Protein AF-A0A5T3V8Z4-F1 (afdb_monomer_lite)

Foldseek 3Di:
DKKWFFPDWDQDDVQQWIWTWTQIPVGIDIDIWTCDPVPPGTDVDDDRIDDPDDPPPPD

Radius of gyration: 12.99 Å; chains: 1; bounding box: 34×24×35 Å

Secondary structure (DSSP, 8-state):
--EEEEEEEEEEGGGTEEEEEEEETTEEEEEEEE--SSSSSS-SS--SEEE--------

Organism: Salmonella enterica (NCBI:txid28901)

InterPro domains:
  IPR025611 YobH-like protein [PF13996] (1-51)

pLDDT: mean 73.76, std 12.07, range [44.62, 90.25]

Sequence (59 aa):
SGYGILVGSKVNAAGLGLQCHYLTARGTSTAQYLHTNSGIIGFSDCPIFRKIATVVDNG

Structure (mmCIF, N/CA/C/O backbone):
data_AF-A0A5T3V8Z4-F1
#
_entry.id   AF-A0A5T3V8Z4-F1
#
loop_
_atom_site.group_PDB
_atom_site.id
_atom_site.type_symbol
_atom_site.label_atom_id
_atom_site.label_alt_id
_atom_site.label_comp_id
_atom_site.label_asym_id
_atom_site.label_entity_id
_atom_site.label_seq_id
_atom_site.pdbx_PDB_ins_code
_atom_site.Cartn_x
_atom_site.Cartn_y
_atom_site.Cartn_z
_atom_site.occupancy
_atom_site.B_iso_or_equiv
_atom_site.auth_seq_id
_atom_site.auth_comp_id
_atom_site.auth_asym_id
_atom_site.auth_atom_id
_atom_site.pdbx_PDB_model_num
ATOM 1 N N . SER A 1 1 ? -8.403 5.677 13.711 1.00 56.03 1 SER A N 1
ATOM 2 C CA . SER A 1 1 ? -7.377 5.531 12.653 1.00 56.03 1 SER A CA 1
ATOM 3 C C . SER A 1 1 ? -7.566 4.217 11.927 1.00 56.03 1 SER A C 1
ATOM 5 O O . SER A 1 1 ? -7.594 3.192 12.589 1.00 56.03 1 SER A O 1
ATOM 7 N N . GLY A 1 2 ? -7.725 4.236 10.602 1.00 72.38 2 GLY A N 1
ATOM 8 C CA . GLY A 1 2 ? -7.775 3.023 9.781 1.00 72.38 2 GLY A CA 1
ATOM 9 C C . GLY A 1 2 ? -6.425 2.760 9.115 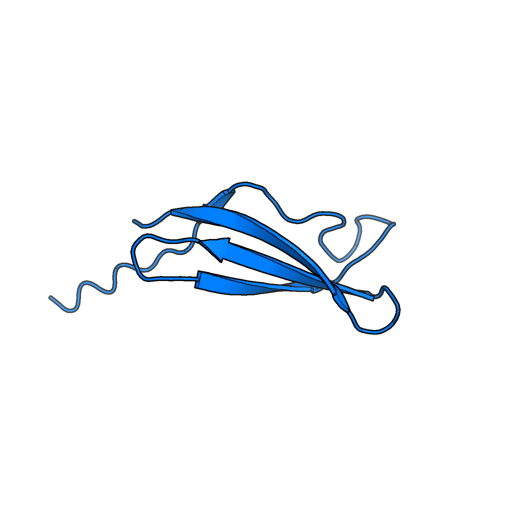1.00 72.38 2 GLY A C 1
ATOM 10 O O . GLY A 1 2 ? -5.837 3.671 8.525 1.00 72.38 2 GLY A O 1
ATOM 11 N N . TYR A 1 3 ? -5.939 1.527 9.215 1.00 74.50 3 TYR A N 1
ATOM 12 C CA . TYR A 1 3 ? -4.840 1.035 8.389 1.00 74.50 3 TYR A CA 1
ATOM 13 C C . TYR A 1 3 ? -5.422 0.315 7.178 1.00 74.50 3 TYR A C 1
ATOM 15 O O . TYR A 1 3 ? -6.470 -0.326 7.273 1.00 74.50 3 TYR A O 1
ATOM 23 N N . GLY A 1 4 ? -4.761 0.466 6.037 1.00 84.38 4 GLY A N 1
ATOM 24 C CA . GLY A 1 4 ? -5.041 -0.321 4.851 1.00 84.38 4 GLY A CA 1
ATOM 25 C C . GLY A 1 4 ? -3.952 -1.352 4.638 1.00 84.38 4 GLY A C 1
ATOM 26 O O . GLY A 1 4 ? -2.768 -1.047 4.804 1.00 84.38 4 GLY A O 1
ATOM 27 N N . ILE A 1 5 ? -4.366 -2.556 4.269 1.00 87.69 5 ILE A N 1
ATOM 28 C CA . ILE A 1 5 ? -3.478 -3.683 3.988 1.00 87.69 5 ILE A CA 1
ATOM 29 C C . ILE A 1 5 ? -3.396 -3.846 2.480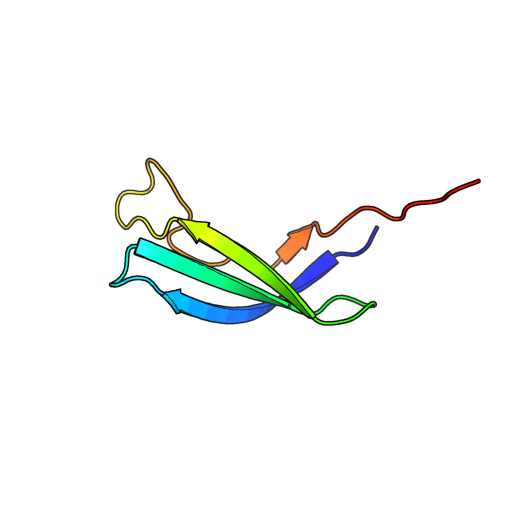 1.00 87.69 5 ILE A C 1
ATOM 31 O O . ILE A 1 5 ? -4.423 -3.812 1.804 1.00 87.69 5 ILE A O 1
ATOM 35 N N . LEU A 1 6 ? -2.191 -3.990 1.944 1.00 88.06 6 LEU A N 1
ATOM 36 C CA . LEU A 1 6 ? -1.983 -4.224 0.524 1.00 88.06 6 LEU A CA 1
ATOM 37 C C . LEU A 1 6 ? -2.669 -5.531 0.109 1.00 88.06 6 LEU A C 1
ATOM 39 O O . LEU A 1 6 ? -2.355 -6.596 0.632 1.00 88.06 6 LEU A O 1
ATOM 43 N N . VAL A 1 7 ? -3.590 -5.438 -0.845 1.00 90.25 7 VAL A N 1
ATOM 44 C CA . VAL A 1 7 ? -4.293 -6.587 -1.442 1.00 90.25 7 VAL A CA 1
ATOM 45 C C . VAL A 1 7 ? -3.960 -6.777 -2.916 1.00 90.25 7 VAL A C 1
ATOM 47 O O . VAL A 1 7 ? -4.325 -7.785 -3.509 1.00 90.25 7 VAL A O 1
ATOM 50 N N . GLY A 1 8 ? -3.253 -5.824 -3.518 1.00 86.75 8 GLY A N 1
ATOM 51 C CA . GLY A 1 8 ? -2.766 -5.962 -4.879 1.00 86.75 8 GLY A CA 1
ATOM 52 C C . GLY A 1 8 ? -1.898 -4.790 -5.290 1.00 86.75 8 GLY A C 1
ATOM 53 O O . GLY A 1 8 ? -2.029 -3.681 -4.778 1.00 86.75 8 GLY A O 1
ATOM 54 N N . SER A 1 9 ? -1.018 -5.030 -6.244 1.00 85.38 9 SER A N 1
ATOM 55 C CA . SER A 1 9 ? -0.205 -4.005 -6.876 1.00 85.38 9 SER A CA 1
ATOM 56 C C . SER A 1 9 ? -0.200 -4.240 -8.377 1.00 85.38 9 SER A C 1
ATOM 58 O O . SER A 1 9 ? -0.257 -5.377 -8.844 1.00 85.38 9 SER A O 1
ATOM 60 N N . LYS A 1 10 ? -0.170 -3.159 -9.148 1.00 86.44 10 LYS A N 1
ATOM 61 C CA . LYS A 1 10 ? 0.010 -3.227 -10.594 1.00 86.44 10 LYS A CA 1
ATOM 62 C C . LYS A 1 10 ? 0.923 -2.110 -11.055 1.00 86.44 10 LYS A C 1
ATOM 64 O O . LYS A 1 10 ? 0.781 -0.963 -10.633 1.00 86.44 10 LYS A O 1
ATOM 69 N N . VAL A 1 11 ? 1.843 -2.443 -11.942 1.00 83.56 11 VAL A N 1
ATOM 70 C CA . VAL A 1 11 ? 2.688 -1.456 -12.604 1.00 83.56 11 VAL A CA 1
ATOM 71 C C . VAL A 1 11 ? 1.941 -0.962 -13.847 1.00 83.56 11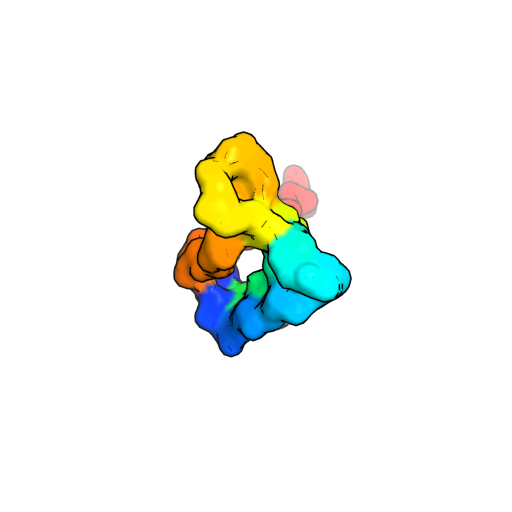 VAL A C 1
ATOM 73 O O . VAL A 1 11 ? 1.445 -1.757 -14.638 1.00 83.56 11 VAL A O 1
ATOM 76 N N . ASN A 1 12 ? 1.812 0.353 -13.993 1.00 71.75 12 ASN A N 1
ATOM 77 C CA . ASN A 1 12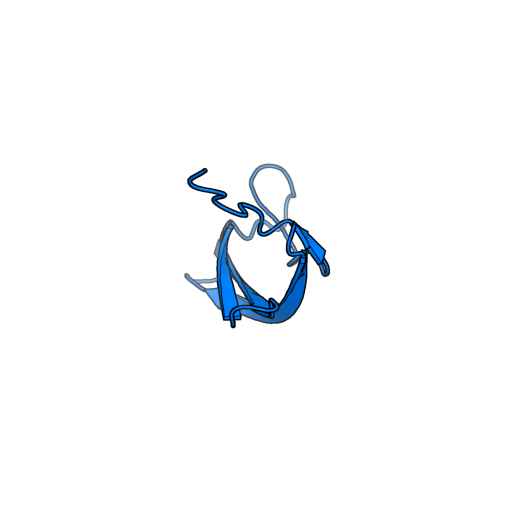 ? 1.137 1.037 -15.093 1.00 71.75 12 ASN A CA 1
ATOM 78 C C . ASN A 1 12 ? 2.109 1.981 -15.819 1.00 71.75 12 ASN A C 1
ATOM 80 O O . ASN A 1 12 ? 3.236 2.192 -15.375 1.00 71.75 12 ASN A O 1
ATOM 84 N N . ALA A 1 13 ? 1.652 2.581 -16.924 1.00 60.62 13 ALA A N 1
ATOM 85 C CA . ALA A 1 13 ? 2.389 3.594 -17.691 1.00 60.62 13 ALA A CA 1
ATOM 86 C C . ALA A 1 13 ? 3.814 3.145 -18.074 1.00 60.62 13 ALA A C 1
ATOM 88 O O . ALA A 1 13 ? 4.801 3.767 -17.690 1.00 60.62 13 ALA A O 1
ATOM 89 N N . ALA A 1 14 ? 3.908 2.025 -18.801 1.00 65.75 14 ALA A N 1
ATOM 90 C CA . ALA A 1 14 ? 5.157 1.505 -19.369 1.00 65.75 14 ALA A CA 1
ATOM 91 C C . ALA A 1 14 ? 6.279 1.196 -18.353 1.00 65.75 14 ALA A C 1
ATOM 93 O O . ALA A 1 14 ? 7.448 1.159 -18.723 1.00 65.75 14 ALA A O 1
ATOM 94 N N . GLY A 1 15 ? 5.934 0.959 -17.083 1.00 68.38 15 GLY A N 1
ATOM 95 C CA . GLY A 1 15 ? 6.916 0.657 -16.041 1.00 68.38 15 GLY A CA 1
ATOM 96 C C . GLY A 1 15 ? 7.253 1.830 -15.126 1.00 68.38 15 GLY A C 1
ATOM 97 O O . GLY A 1 15 ? 8.053 1.646 -14.224 1.00 68.38 15 GLY A O 1
ATOM 98 N N . LEU A 1 16 ? 6.662 3.015 -15.314 1.00 73.62 16 LEU A N 1
ATOM 99 C CA . LEU A 1 16 ? 6.923 4.184 -14.460 1.00 73.62 16 LEU A CA 1
ATOM 100 C C . LEU A 1 16 ? 5.857 4.439 -13.391 1.00 73.62 16 LEU A C 1
ATOM 102 O O . LEU A 1 16 ? 6.114 5.171 -12.443 1.00 73.62 16 LEU A O 1
ATOM 106 N N . GLY A 1 17 ? 4.654 3.882 -13.510 1.00 79.69 17 GLY A N 1
ATOM 107 C CA . GLY A 1 17 ? 3.598 4.043 -12.508 1.00 79.69 17 GLY A CA 1
ATOM 108 C C . GLY A 1 17 ? 3.445 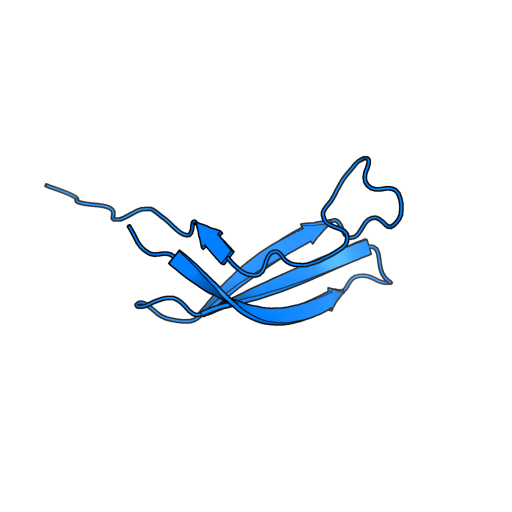2.784 -11.665 1.00 79.69 17 GLY A C 1
ATOM 109 O O . GLY A 1 17 ? 3.366 1.696 -12.211 1.00 79.69 17 GLY A O 1
ATOM 110 N N . LEU A 1 18 ? 3.325 2.904 -10.348 1.00 85.69 18 LEU A N 1
ATOM 111 C CA . LEU A 1 18 ? 2.994 1.803 -9.444 1.00 85.69 18 LEU A CA 1
ATOM 112 C C . LEU A 1 18 ? 1.649 2.097 -8.780 1.00 85.69 18 LEU A C 1
ATOM 114 O O . LEU A 1 18 ? 1.514 3.052 -8.022 1.00 85.69 18 LEU A O 1
ATOM 118 N N . GLN A 1 19 ? 0.631 1.293 -9.060 1.00 86.12 19 GLN A N 1
ATOM 119 C CA . GLN A 1 19 ? -0.683 1.423 -8.438 1.00 86.12 19 GLN A CA 1
ATOM 120 C C . GLN A 1 19 ? -0.870 0.330 -7.389 1.00 86.12 19 GLN A C 1
ATOM 122 O O . GLN A 1 19 ? -0.864 -0.856 -7.700 1.00 86.12 19 GLN A O 1
ATOM 127 N N . CYS A 1 20 ? -1.033 0.745 -6.140 1.00 87.75 20 CYS A N 1
ATOM 128 C CA . CYS A 1 20 ? -1.158 -0.118 -4.975 1.00 87.75 20 CYS A CA 1
ATOM 129 C C . CYS A 1 20 ? -2.600 -0.086 -4.466 1.00 87.75 20 CYS A C 1
ATOM 131 O O . CYS A 1 20 ? -3.141 0.979 -4.164 1.00 87.75 20 CYS A O 1
ATOM 133 N N . HIS A 1 21 ? -3.219 -1.250 -4.356 1.00 88.25 21 HIS A N 1
ATOM 134 C CA . HIS A 1 21 ? -4.575 -1.444 -3.867 1.00 88.25 21 HIS A CA 1
ATOM 135 C C . HIS A 1 21 ? -4.528 -1.878 -2.405 1.00 88.25 21 HIS A C 1
ATOM 137 O O . HIS A 1 21 ? -3.951 -2.910 -2.071 1.00 88.25 21 HIS A O 1
ATOM 143 N N . TYR A 1 22 ? -5.166 -1.105 -1.538 1.00 87.94 22 TYR A N 1
ATOM 144 C CA . TYR A 1 22 ? -5.224 -1.337 -0.104 1.00 87.94 22 TYR A CA 1
ATOM 145 C C . TYR A 1 22 ? -6.647 -1.638 0.334 1.00 87.94 22 TYR A C 1
ATOM 147 O O . TYR A 1 22 ? -7.556 -0.878 0.024 1.00 87.94 22 TYR A O 1
ATOM 155 N N . LEU A 1 23 ? -6.854 -2.690 1.111 1.00 86.06 23 LEU A N 1
ATOM 156 C CA . LEU A 1 23 ? -8.131 -2.965 1.753 1.00 86.06 23 LEU A CA 1
ATOM 157 C C . LEU A 1 23 ? -8.164 -2.305 3.131 1.00 86.06 23 LEU A C 1
ATOM 159 O O . LEU A 1 23 ? -7.280 -2.525 3.957 1.00 86.06 23 LEU A O 1
ATOM 163 N N . THR A 1 24 ? -9.182 -1.486 3.367 1.00 83.25 24 THR A N 1
ATOM 164 C CA . THR A 1 24 ? -9.463 -0.837 4.653 1.00 83.25 24 THR A CA 1
ATOM 165 C C . THR A 1 24 ? -10.817 -1.285 5.183 1.00 83.25 24 THR A C 1
ATOM 167 O O . THR A 1 24 ? -11.642 -1.808 4.437 1.00 83.25 24 THR A O 1
ATOM 170 N N . ALA A 1 25 ? -11.103 -0.971 6.448 1.00 80.25 25 ALA A N 1
ATOM 171 C CA . ALA A 1 25 ? -12.413 -1.209 7.057 1.00 80.25 25 ALA A CA 1
ATOM 172 C C . ALA A 1 25 ? -13.594 -0.526 6.328 1.00 80.25 25 ALA A C 1
ATOM 174 O O . ALA A 1 25 ? -14.735 -0.921 6.530 1.00 80.25 25 ALA A O 1
ATOM 175 N N . ARG A 1 26 ? -13.344 0.496 5.494 1.00 78.31 26 ARG A N 1
ATOM 176 C CA . ARG A 1 26 ? -14.376 1.207 4.712 1.00 78.31 26 ARG A CA 1
ATOM 177 C C . ARG A 1 26 ? -14.442 0.775 3.243 1.00 78.31 26 ARG A C 1
ATOM 179 O O . ARG A 1 26 ? -15.264 1.298 2.501 1.00 78.31 26 ARG A O 1
ATOM 186 N N . GLY A 1 27 ? -13.576 -0.142 2.816 1.00 82.00 27 GLY A N 1
ATOM 187 C CA . GLY A 1 27 ? -13.463 -0.576 1.425 1.00 82.00 27 GLY A CA 1
ATOM 188 C C . GLY A 1 27 ? -12.041 -0.477 0.882 1.00 82.00 27 GLY A C 1
ATOM 189 O O . GLY A 1 27 ? -11.072 -0.284 1.624 1.00 82.00 27 GLY A O 1
ATOM 190 N N . THR A 1 28 ? -11.9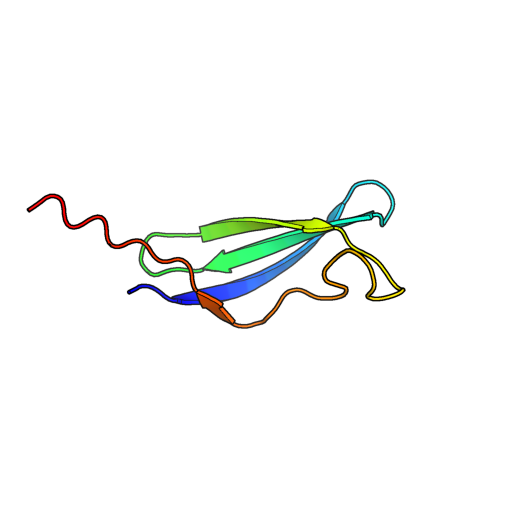04 -0.633 -0.430 1.00 83.69 28 THR A N 1
ATOM 191 C CA . THR A 1 28 ? -10.611 -0.628 -1.122 1.00 83.69 28 THR A CA 1
ATOM 192 C C . THR A 1 28 ? -10.170 0.792 -1.478 1.00 83.69 28 THR A C 1
ATOM 194 O O . THR A 1 28 ? -10.909 1.530 -2.122 1.00 83.69 28 THR A O 1
ATOM 197 N N . SER A 1 29 ? -8.949 1.165 -1.109 1.00 82.88 29 SER A N 1
ATOM 198 C CA . SER A 1 29 ? -8.297 2.428 -1.447 1.00 82.88 29 SER A CA 1
ATOM 199 C C . SER A 1 29 ? -7.152 2.182 -2.423 1.00 82.88 29 SER A C 1
ATOM 201 O O . SER A 1 29 ? -6.301 1.327 -2.191 1.00 82.88 29 SER A O 1
ATOM 203 N N . THR A 1 30 ? -7.113 2.930 -3.520 1.00 83.69 30 THR A N 1
ATOM 204 C CA . THR A 1 30 ? -6.053 2.820 -4.526 1.00 83.69 30 THR A CA 1
ATOM 205 C C . THR A 1 30 ? -5.092 3.987 -4.423 1.00 83.69 30 THR A C 1
ATOM 207 O O . THR A 1 30 ? -5.497 5.148 -4.458 1.00 83.69 30 THR A O 1
ATOM 210 N N . ALA A 1 31 ? -3.810 3.679 -4.351 1.00 81.94 31 ALA A N 1
ATOM 211 C CA . ALA A 1 31 ? -2.727 4.635 -4.318 1.00 81.94 31 ALA A CA 1
ATOM 212 C C . ALA A 1 31 ? -1.919 4.568 -5.606 1.00 81.94 31 ALA A C 1
ATOM 214 O O . ALA A 1 31 ? -1.563 3.480 -6.044 1.00 81.94 31 ALA A O 1
ATOM 215 N N . GLN A 1 32 ? -1.597 5.721 -6.184 1.00 79.44 32 GLN A N 1
ATOM 216 C CA . GLN A 1 32 ? -0.699 5.813 -7.330 1.00 79.44 32 GLN A CA 1
ATOM 217 C C . GLN A 1 32 ? 0.634 6.383 -6.857 1.00 79.44 32 GLN A C 1
ATOM 219 O O . GLN A 1 32 ? 0.685 7.462 -6.271 1.00 79.44 32 GLN A O 1
ATOM 224 N N . TYR A 1 33 ? 1.690 5.623 -7.085 1.00 77.12 33 TYR A N 1
ATOM 225 C CA . TYR A 1 33 ? 3.069 5.958 -6.791 1.00 77.12 33 TYR A CA 1
ATOM 226 C C . TYR A 1 33 ? 3.868 5.973 -8.087 1.00 77.12 33 TYR A C 1
ATOM 228 O O . TYR A 1 33 ? 3.476 5.370 -9.086 1.00 77.12 33 TYR A O 1
ATOM 236 N N . LEU A 1 34 ? 5.003 6.660 -8.066 1.00 79.19 34 LEU A N 1
ATOM 237 C CA . LEU A 1 34 ? 5.970 6.573 -9.147 1.00 79.19 34 LEU A CA 1
ATOM 238 C C . LEU A 1 34 ? 6.799 5.302 -8.927 1.00 79.19 34 LEU A C 1
ATOM 240 O O . LEU A 1 34 ? 7.372 5.132 -7.852 1.00 79.19 34 LEU A O 1
ATOM 244 N N . HIS A 1 35 ? 6.804 4.404 -9.906 1.00 75.06 35 HIS A N 1
ATOM 245 C CA . HIS A 1 35 ? 7.701 3.259 -9.949 1.00 75.06 35 HIS A CA 1
ATOM 246 C C . HIS A 1 35 ? 9.059 3.754 -10.435 1.00 75.06 35 HIS A C 1
ATOM 248 O O . HIS A 1 35 ? 9.197 4.214 -11.568 1.00 75.06 35 HIS A O 1
ATOM 254 N N . THR A 1 36 ? 10.064 3.672 -9.573 1.00 68.81 36 THR A N 1
ATOM 255 C CA . THR A 1 36 ? 11.449 3.925 -9.960 1.00 68.81 36 THR A CA 1
ATOM 256 C C . THR A 1 36 ? 12.316 2.775 -9.476 1.00 68.81 36 THR A C 1
ATOM 258 O O . THR A 1 36 ? 12.216 2.351 -8.326 1.00 68.81 36 THR A O 1
ATOM 261 N N . ASN A 1 37 ? 13.169 2.256 -10.357 1.00 66.88 37 ASN A N 1
ATOM 262 C CA . ASN A 1 37 ? 14.101 1.181 -10.018 1.00 66.88 37 ASN A CA 1
ATOM 263 C C . ASN A 1 37 ? 15.324 1.711 -9.236 1.00 66.88 37 ASN A C 1
ATOM 265 O O . ASN A 1 37 ? 16.042 0.945 -8.608 1.00 66.88 37 ASN A O 1
ATOM 269 N N . SER A 1 38 ? 15.553 3.033 -9.244 1.00 61.06 38 SER A N 1
ATOM 270 C CA . SER A 1 38 ? 16.732 3.674 -8.644 1.00 61.06 38 SER A CA 1
ATOM 271 C C . SER A 1 38 ? 16.505 4.256 -7.241 1.00 61.06 38 SER A C 1
ATOM 273 O O . SER A 1 38 ? 17.454 4.728 -6.626 1.00 61.06 38 SER A O 1
ATOM 275 N N . GLY A 1 39 ? 15.275 4.240 -6.712 1.00 54.56 39 GLY A N 1
ATOM 276 C CA . GLY A 1 39 ? 14.953 4.667 -5.337 1.00 54.56 39 GLY A CA 1
ATOM 277 C C . GLY A 1 39 ? 15.024 6.177 -5.044 1.00 54.56 39 GLY A C 1
ATOM 278 O O . GLY A 1 39 ? 14.724 6.591 -3.931 1.00 54.56 39 GLY A O 1
ATOM 279 N N . ILE A 1 40 ? 15.391 7.015 -6.022 1.00 58.22 40 ILE A N 1
ATOM 280 C CA . ILE A 1 40 ? 15.605 8.465 -5.822 1.00 58.22 40 ILE A CA 1
ATOM 281 C C . ILE A 1 40 ? 14.277 9.247 -5.825 1.00 58.22 40 ILE A C 1
ATOM 283 O O . ILE A 1 40 ? 14.134 10.260 -5.147 1.00 58.22 40 ILE A O 1
ATOM 287 N N . ILE A 1 41 ? 13.291 8.771 -6.586 1.00 57.16 41 ILE A N 1
ATOM 288 C CA . ILE A 1 41 ? 12.006 9.442 -6.828 1.00 57.16 41 ILE A CA 1
ATOM 289 C C . ILE A 1 41 ? 10.907 8.395 -7.043 1.00 57.16 41 ILE A C 1
ATOM 291 O O . ILE A 1 41 ? 10.548 8.088 -8.174 1.00 57.16 41 ILE A O 1
ATOM 295 N N . GLY A 1 42 ? 10.401 7.786 -5.969 1.00 60.84 42 GLY A N 1
ATOM 296 C CA . GLY A 1 42 ? 9.276 6.847 -6.049 1.00 60.84 42 GLY A CA 1
ATOM 297 C C . GLY A 1 42 ? 9.442 5.566 -5.234 1.00 60.84 42 GLY A C 1
ATOM 298 O O . GLY A 1 42 ? 10.509 5.291 -4.694 1.00 60.84 42 GLY A O 1
ATOM 299 N N . PHE A 1 43 ? 8.360 4.794 -5.136 1.00 69.12 43 PHE A N 1
ATOM 300 C CA . PHE A 1 43 ? 8.349 3.490 -4.474 1.00 69.12 43 PHE A CA 1
ATOM 301 C C . PHE A 1 43 ? 8.645 2.407 -5.516 1.00 69.12 43 PHE A C 1
ATOM 303 O O . PHE A 1 43 ? 7.937 2.317 -6.520 1.00 69.12 43 PHE A O 1
ATOM 310 N N . SER A 1 44 ? 9.666 1.579 -5.280 1.00 70.31 44 SER A N 1
ATOM 311 C CA . SER A 1 44 ? 9.901 0.372 -6.086 1.00 70.31 44 SER A CA 1
ATOM 312 C C . SER A 1 44 ? 8.750 -0.619 -5.904 1.00 70.31 44 SER A C 1
ATOM 314 O O . SER A 1 44 ? 8.223 -1.154 -6.876 1.00 70.31 44 SER A O 1
ATOM 316 N N . ASP A 1 45 ? 8.289 -0.757 -4.659 1.00 74.44 45 ASP A N 1
ATOM 317 C CA . ASP A 1 45 ? 7.295 -1.735 -4.242 1.00 74.44 45 ASP A CA 1
ATOM 318 C C . ASP A 1 45 ? 6.230 -1.112 -3.346 1.00 74.44 45 ASP A C 1
ATOM 320 O O . ASP A 1 45 ? 6.459 -0.142 -2.615 1.00 74.44 45 ASP A O 1
ATOM 324 N N . CYS A 1 46 ? 5.034 -1.692 -3.397 1.00 81.50 46 CYS A N 1
ATOM 325 C CA . CYS A 1 46 ? 3.926 -1.243 -2.577 1.00 81.50 46 CYS A CA 1
ATOM 326 C C . CYS A 1 46 ? 4.170 -1.647 -1.118 1.00 81.50 46 CYS A C 1
ATOM 328 O O . CYS A 1 46 ? 4.284 -2.842 -0.837 1.00 81.50 46 CYS A O 1
ATOM 330 N N . PRO A 1 47 ? 4.196 -0.703 -0.161 1.00 79.50 47 PRO A N 1
ATOM 331 C CA . PRO A 1 47 ? 4.313 -1.067 1.243 1.00 79.50 47 PRO A CA 1
ATOM 332 C C . PRO A 1 47 ? 3.102 -1.901 1.663 1.00 79.50 47 PRO A C 1
ATOM 334 O O . PRO A 1 47 ? 1.978 -1.583 1.276 1.00 79.50 47 PRO A O 1
ATOM 337 N N . ILE A 1 48 ? 3.327 -2.944 2.467 1.00 81.19 48 ILE A N 1
ATOM 338 C CA . ILE A 1 48 ? 2.271 -3.867 2.924 1.00 81.19 48 ILE A CA 1
ATOM 339 C C . ILE A 1 48 ? 1.220 -3.120 3.748 1.00 81.19 48 ILE A C 1
ATOM 341 O O . ILE A 1 48 ? 0.020 -3.320 3.577 1.00 81.19 48 ILE A O 1
ATOM 345 N N . PHE A 1 49 ? 1.672 -2.221 4.618 1.00 77.75 49 PHE A N 1
ATOM 346 C CA . PHE A 1 49 ? 0.804 -1.410 5.454 1.00 77.75 49 PHE A CA 1
ATOM 347 C C . PHE A 1 49 ? 0.886 0.040 5.017 1.00 77.75 49 PHE A C 1
ATOM 349 O O . PHE A 1 49 ? 1.957 0.647 5.011 1.00 77.75 49 PHE A O 1
ATOM 356 N N . ARG A 1 50 ? -0.270 0.619 4.707 1.00 77.00 50 ARG A N 1
ATOM 357 C CA . ARG A 1 50 ? -0.398 2.055 4.486 1.00 77.00 50 ARG A CA 1
ATOM 358 C C . ARG A 1 50 ? -1.297 2.639 5.564 1.00 77.00 50 ARG A C 1
ATOM 360 O O . ARG A 1 50 ? -2.384 2.132 5.839 1.00 77.00 50 ARG A O 1
ATOM 367 N N . LYS A 1 51 ? -0.862 3.741 6.174 1.00 72.94 51 LYS A N 1
ATOM 368 C CA . LYS A 1 51 ? -1.735 4.561 7.019 1.00 72.94 51 LYS A CA 1
ATOM 369 C C . LYS A 1 51 ? -2.715 5.290 6.097 1.00 72.94 51 LYS A C 1
ATOM 371 O O . LYS A 1 51 ? -2.283 6.086 5.269 1.00 72.94 51 LYS A O 1
ATOM 376 N N . ILE A 1 52 ? -4.013 5.000 6.210 1.00 67.62 52 ILE A N 1
ATOM 377 C CA . ILE A 1 52 ? -5.065 5.558 5.328 1.00 67.62 52 ILE A CA 1
ATOM 378 C C . ILE A 1 52 ? -5.943 6.567 6.093 1.00 67.62 52 ILE A C 1
ATOM 380 O O . ILE A 1 52 ? -7.054 6.875 5.695 1.00 67.62 52 ILE A O 1
ATOM 384 N N . ALA A 1 53 ? -5.463 7.102 7.223 1.00 65.88 53 ALA A N 1
ATOM 385 C CA . ALA A 1 53 ? -6.228 8.056 8.032 1.00 65.88 53 ALA A CA 1
ATOM 386 C C . ALA A 1 53 ? -6.596 9.304 7.199 1.00 65.88 53 ALA A C 1
ATOM 388 O O . ALA A 1 53 ? -5.742 9.852 6.513 1.00 65.88 53 ALA A O 1
ATOM 389 N N . THR A 1 54 ? -7.848 9.756 7.211 1.00 53.88 54 THR A N 1
ATOM 390 C CA . THR A 1 54 ? -8.430 10.463 8.356 1.00 53.88 54 THR A CA 1
ATOM 391 C C . THR A 1 54 ? -9.762 9.850 8.804 1.00 53.88 54 THR A C 1
ATOM 393 O O . THR A 1 54 ? -10.693 9.656 8.024 1.00 53.88 54 THR A O 1
ATOM 396 N N . VAL A 1 55 ? -9.895 9.558 10.103 1.00 52.75 55 VAL A N 1
ATOM 397 C CA . VAL A 1 55 ? -11.226 9.670 10.716 1.00 52.75 55 VAL A CA 1
ATOM 398 C C . VAL A 1 55 ? -11.484 11.171 10.689 1.00 52.75 55 VAL A C 1
ATOM 400 O O . VAL A 1 55 ? -10.875 11.903 11.459 1.00 52.75 55 VAL A O 1
ATOM 403 N N . VAL A 1 56 ? -12.245 11.640 9.703 1.00 56.22 56 VAL A N 1
ATOM 404 C CA . VAL A 1 56 ? -12.955 12.907 9.842 1.00 56.22 56 VAL A CA 1
ATOM 405 C C . VAL A 1 56 ? -13.956 12.657 10.961 1.00 56.22 56 VAL A C 1
ATOM 407 O O . VAL A 1 56 ? -14.968 11.991 10.754 1.00 56.22 56 VAL A O 1
ATOM 410 N N . ASP A 1 57 ? -13.583 13.064 12.166 1.00 49.06 57 ASP A N 1
ATOM 411 C CA . ASP A 1 57 ? -14.536 13.351 13.223 1.00 49.06 57 ASP A CA 1
ATOM 412 C C . ASP A 1 57 ? -14.960 14.799 12.961 1.00 49.06 57 ASP A C 1
ATOM 414 O O . ASP A 1 57 ? -14.198 15.732 13.202 1.00 49.06 57 ASP A O 1
ATOM 418 N N . ASN A 1 58 ? -16.098 14.975 12.288 1.00 46.72 58 ASN A N 1
ATOM 419 C CA . ASN A 1 58 ? -16.775 16.268 12.253 1.00 46.72 58 ASN A CA 1
ATOM 420 C C . ASN A 1 58 ? -17.598 16.338 13.545 1.00 46.72 58 ASN A C 1
ATOM 422 O O . ASN A 1 58 ? -18.781 15.996 13.523 1.00 46.72 58 ASN A O 1
ATOM 426 N N . GLY A 1 59 ? -16.935 16.657 14.655 1.00 44.62 59 GLY A N 1
ATOM 427 C CA . GLY A 1 59 ? -17.546 16.926 15.956 1.00 44.62 59 GLY A CA 1
ATOM 428 C C . GLY A 1 59 ? -17.398 18.393 16.305 1.00 44.62 59 GLY A C 1
ATOM 429 O O . GLY A 1 59 ? -16.233 18.821 16.459 1.00 44.62 59 GLY A O 1
#